Protein AF-A0A7M4D3T9-F1 (afdb_monomer_lite)

Foldseek 3Di:
DDDDDDDDDDPPPDPPQPDPDAPDPPNDLPADKDWDWDQDPQKIWIWIDRDPDDIDTRDIDRHDDPDDDDDDDDDPVDPVDDDDDDDPPDDDDD

Radius of gyration: 18.53 Å; chains: 1; bounding box: 38×33×61 Å

pLDDT: mean 71.76, std 21.31, range [34.09, 95.69]

Sequence (94 aa):
MKADDCSTKGHAGMFVSSLKAPIVTFGRLTGEYWLKLALQNGKLTAAIYENGTEWRDMGIVAWKANNAIIGIAASSGIETHTTTIKFDNVKFGK

Secondary structure (DSSP, 8-state):
-PPPP-------------S----EETTEE-S--EEEEEEETTEEEEEEE-SSS--EEEEEEE---SS-----------TT--------------

Structure (mmCIF, N/CA/C/O backbone):
data_AF-A0A7M4D3T9-F1
#
_entry.id   AF-A0A7M4D3T9-F1
#
loop_
_atom_site.group_PDB
_atom_site.id
_atom_site.type_symbol
_atom_site.label_atom_id
_atom_site.label_alt_id
_atom_site.label_comp_id
_atom_site.label_asym_id
_atom_site.label_entity_id
_atom_site.label_seq_id
_atom_site.pdbx_PDB_ins_code
_atom_site.Cartn_x
_atom_site.Cartn_y
_atom_site.Cartn_z
_atom_site.occupancy
_atom_site.B_iso_or_equiv
_atom_site.auth_seq_id
_atom_site.auth_comp_id
_atom_site.auth_asym_id
_atom_site.auth_atom_id
_atom_site.pdbx_PDB_model_num
ATOM 1 N N . MET A 1 1 ? -2.664 19.209 -46.866 1.00 38.97 1 MET A N 1
ATOM 2 C CA . MET A 1 1 ? -3.625 18.919 -45.783 1.00 38.97 1 MET A CA 1
ATOM 3 C C . MET A 1 1 ? -2.946 19.304 -44.483 1.00 38.97 1 MET A C 1
ATOM 5 O O . MET A 1 1 ? -1.863 18.806 -44.213 1.00 38.97 1 MET A O 1
ATOM 9 N N . LYS A 1 2 ? -3.485 20.318 -43.807 1.00 34.81 2 LYS A N 1
ATOM 10 C CA . LYS A 1 2 ? -2.984 20.851 -42.535 1.00 34.81 2 LYS A CA 1
ATOM 11 C C . LYS A 1 2 ? -3.665 20.025 -41.443 1.00 34.81 2 LYS A C 1
ATOM 13 O O . LYS A 1 2 ? -4.867 19.829 -41.562 1.00 34.81 2 LYS A O 1
ATOM 18 N N . ALA A 1 3 ? -2.902 19.501 -40.491 1.00 37.88 3 ALA A N 1
ATOM 19 C CA . ALA A 1 3 ? -3.450 18.867 -39.302 1.00 37.88 3 ALA A CA 1
ATOM 20 C C . ALA A 1 3 ? -3.411 19.883 -38.159 1.00 37.88 3 ALA A C 1
ATOM 22 O O . ALA A 1 3 ? -2.426 20.597 -37.961 1.00 37.88 3 ALA A O 1
ATOM 23 N N . ASP A 1 4 ? -4.550 19.969 -37.511 1.00 37.81 4 ASP A N 1
ATOM 24 C CA . ASP A 1 4 ? -5.005 20.961 -36.560 1.00 37.81 4 ASP A CA 1
ATOM 25 C C . ASP A 1 4 ? -4.498 20.613 -35.155 1.00 37.81 4 ASP A C 1
ATOM 27 O O . ASP A 1 4 ? -4.501 19.461 -34.724 1.00 37.81 4 ASP A O 1
ATOM 31 N N . ASP A 1 5 ? -4.016 21.641 -34.463 1.00 41.19 5 ASP A N 1
ATOM 32 C CA . ASP A 1 5 ? -3.465 21.597 -33.113 1.00 41.19 5 ASP A CA 1
ATOM 33 C C . ASP A 1 5 ? -4.580 21.346 -32.084 1.00 41.19 5 ASP A C 1
ATOM 35 O O . ASP A 1 5 ? -5.488 22.164 -31.924 1.00 41.19 5 ASP A O 1
ATOM 39 N N . CYS A 1 6 ? -4.518 20.220 -31.367 1.00 34.09 6 CYS A N 1
ATOM 40 C CA . CYS A 1 6 ? -5.374 19.959 -30.211 1.00 34.09 6 CYS A CA 1
ATOM 41 C C . CYS A 1 6 ? -4.635 20.349 -28.924 1.00 34.09 6 CYS A C 1
ATOM 43 O O . CYS A 1 6 ? -4.056 19.516 -28.222 1.00 34.09 6 CYS A O 1
ATOM 45 N N . SER A 1 7 ? -4.667 21.642 -28.606 1.00 39.69 7 SER A N 1
ATOM 46 C CA . SER A 1 7 ? -4.213 22.179 -27.324 1.00 39.69 7 SER A CA 1
ATOM 47 C C . SER A 1 7 ? -5.072 21.636 -26.174 1.00 39.69 7 SER A C 1
ATOM 49 O O . SER A 1 7 ? -6.206 22.066 -25.966 1.00 39.69 7 SER A O 1
ATOM 51 N N . THR A 1 8 ? -4.525 20.704 -25.388 1.00 41.50 8 THR A N 1
ATOM 52 C CA . THR A 1 8 ? -5.139 20.275 -24.122 1.00 41.50 8 THR A CA 1
ATOM 53 C C . THR A 1 8 ? -4.372 20.925 -22.975 1.00 41.50 8 THR A C 1
ATOM 55 O O . THR A 1 8 ? -3.282 20.493 -22.604 1.00 41.50 8 THR A O 1
ATOM 58 N N . LYS A 1 9 ? -4.925 22.009 -22.422 1.00 42.41 9 LYS A N 1
ATOM 59 C CA . LYS A 1 9 ? -4.392 22.678 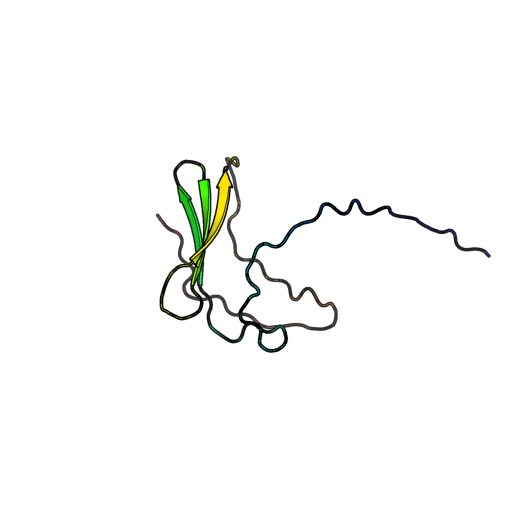-21.228 1.00 42.41 9 LYS A CA 1
ATOM 60 C C . LYS A 1 9 ? -4.539 21.765 -20.006 1.00 42.41 9 LYS A C 1
ATOM 62 O O . LYS A 1 9 ? -5.593 21.726 -19.371 1.00 42.41 9 LYS A O 1
ATOM 67 N N . GLY A 1 10 ? -3.473 21.047 -19.663 1.00 35.53 10 GLY A N 1
ATOM 68 C CA . GLY A 1 10 ? -3.355 20.351 -18.385 1.00 35.53 10 GLY A CA 1
ATOM 69 C C . GLY A 1 10 ? -3.247 21.365 -17.246 1.00 35.53 10 GLY A C 1
ATOM 70 O O . GLY A 1 10 ? -2.283 22.125 -17.174 1.00 35.53 10 GLY A O 1
ATOM 71 N N . HIS A 1 11 ? -4.241 21.395 -16.361 1.00 35.84 11 HIS A N 1
ATOM 72 C CA . HIS A 1 11 ? -4.175 22.155 -15.118 1.00 35.84 11 HIS A CA 1
ATOM 73 C C . HIS A 1 11 ? -3.163 21.467 -14.196 1.00 35.84 11 HIS A C 1
ATOM 75 O O . HIS A 1 11 ? -3.468 20.454 -13.569 1.00 35.84 11 HIS A O 1
ATOM 81 N N . ALA A 1 12 ? -1.943 22.001 -14.151 1.00 38.69 12 ALA A N 1
ATOM 82 C CA . ALA A 1 12 ? -0.877 21.557 -13.264 1.00 38.69 12 AL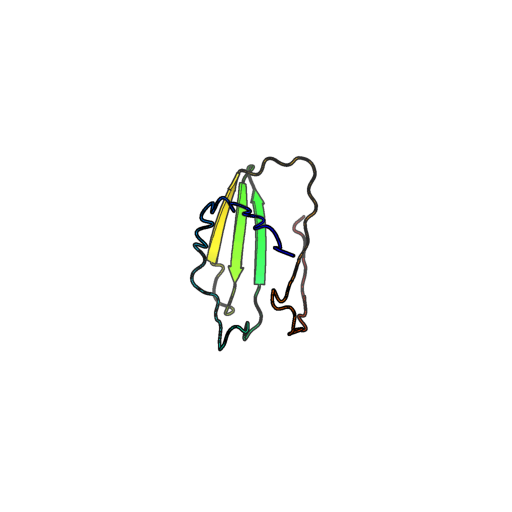A A CA 1
ATOM 83 C C . ALA A 1 12 ? -1.205 21.938 -11.809 1.00 38.69 12 ALA A C 1
ATOM 85 O O . ALA A 1 12 ? -0.688 22.910 -11.263 1.00 38.69 12 ALA A O 1
ATOM 86 N N . GLY A 1 13 ? -2.090 21.171 -11.173 1.00 37.06 13 GLY A N 1
ATOM 87 C CA . GLY A 1 13 ? -2.142 21.110 -9.719 1.00 37.06 13 GLY A CA 1
ATOM 88 C C . GLY A 1 13 ? -0.856 20.448 -9.235 1.00 37.06 13 GLY A C 1
ATOM 89 O O . GLY A 1 13 ? -0.663 19.252 -9.443 1.00 37.06 13 GLY A O 1
ATOM 90 N N . MET A 1 14 ? 0.050 21.239 -8.654 1.00 39.16 14 MET A N 1
ATOM 91 C CA . MET A 1 14 ? 1.307 20.766 -8.076 1.00 39.16 14 MET A CA 1
ATOM 92 C C . MET A 1 14 ? 1.015 19.738 -6.976 1.00 39.16 14 MET A C 1
ATOM 94 O O . MET A 1 14 ? 0.737 20.093 -5.831 1.00 39.16 14 MET A O 1
ATOM 98 N N . PHE A 1 15 ? 1.121 18.452 -7.305 1.00 40.50 15 PHE A N 1
ATOM 99 C CA . PHE A 1 15 ? 1.384 17.425 -6.307 1.00 40.50 15 PHE A CA 1
ATOM 100 C C . PHE A 1 15 ? 2.825 17.618 -5.843 1.00 40.50 15 PHE A C 1
ATOM 102 O O . PHE A 1 15 ? 3.772 17.133 -6.460 1.00 40.50 15 PHE A O 1
ATOM 109 N N . VAL A 1 16 ? 3.005 18.384 -4.769 1.00 40.28 16 VAL A N 1
ATOM 110 C CA . VAL A 1 16 ? 4.303 18.481 -4.106 1.00 40.28 16 VAL A CA 1
ATOM 111 C C . VAL A 1 16 ? 4.516 17.155 -3.382 1.00 40.28 16 VAL A C 1
ATOM 113 O O . VAL A 1 16 ? 3.979 16.924 -2.300 1.00 40.28 16 VAL A O 1
ATOM 116 N N . SER A 1 17 ? 5.243 16.241 -4.022 1.00 47.44 17 SER A N 1
ATOM 117 C CA . SER A 1 17 ? 5.689 14.995 -3.404 1.00 47.44 17 SER A CA 1
ATOM 118 C C . SER A 1 17 ? 6.664 15.334 -2.275 1.00 47.44 17 SER A C 1
ATOM 120 O O . SER A 1 17 ? 7.865 15.452 -2.491 1.00 47.44 17 SER A O 1
ATOM 122 N N . SER A 1 18 ? 6.140 15.507 -1.061 1.00 45.28 18 SER A N 1
ATOM 123 C CA . SER A 1 18 ? 6.916 15.742 0.167 1.00 45.28 18 SER A CA 1
ATOM 124 C C . SER A 1 18 ? 7.587 14.465 0.710 1.00 45.28 18 SER A C 1
ATOM 126 O O . SER A 1 18 ? 8.001 14.415 1.869 1.00 45.28 18 SER A O 1
ATOM 128 N N . LEU A 1 19 ? 7.708 13.414 -0.099 1.00 42.75 19 LEU A N 1
ATOM 129 C CA . LEU A 1 19 ? 8.459 12.225 0.278 1.00 42.75 19 LEU A CA 1
ATOM 130 C C . LEU A 1 19 ? 9.949 12.534 0.100 1.00 42.75 19 LEU A C 1
ATOM 132 O O . LEU A 1 19 ? 10.403 12.787 -1.017 1.00 42.75 19 LEU A O 1
ATOM 136 N N . LYS A 1 20 ? 10.712 12.529 1.204 1.00 43.84 20 LYS A N 1
ATOM 137 C CA . LYS A 1 20 ? 12.180 12.460 1.148 1.00 43.84 20 LYS A CA 1
ATOM 138 C C . LYS A 1 20 ? 12.514 11.305 0.207 1.00 43.84 20 LYS A C 1
ATOM 140 O O . LYS A 1 20 ? 11.955 10.227 0.387 1.00 43.84 20 LYS A O 1
ATOM 145 N N . ALA A 1 21 ? 13.305 11.586 -0.833 1.00 39.28 21 ALA A N 1
ATOM 146 C CA . ALA A 1 21 ? 13.487 10.680 -1.962 1.00 39.28 21 ALA A CA 1
ATOM 147 C C . ALA A 1 21 ? 13.693 9.233 -1.472 1.00 39.28 21 ALA A C 1
ATOM 149 O O . ALA A 1 21 ? 14.455 9.046 -0.517 1.00 39.28 21 ALA A O 1
ATOM 150 N N . PRO A 1 22 ? 13.016 8.236 -2.077 1.00 45.47 22 PRO A N 1
ATOM 151 C CA . PRO A 1 22 ? 13.201 6.839 -1.698 1.00 45.47 22 PRO A CA 1
ATOM 152 C C . PRO A 1 22 ? 14.692 6.481 -1.738 1.00 45.47 22 PRO A C 1
ATOM 154 O O . PRO A 1 22 ? 15.465 7.134 -2.440 1.00 45.47 22 PRO A O 1
ATOM 157 N N . ILE A 1 23 ? 15.120 5.443 -1.015 1.00 45.41 23 ILE A N 1
ATOM 158 C CA . ILE A 1 23 ? 16.455 4.858 -1.212 1.00 45.41 23 ILE A CA 1
ATOM 159 C C . ILE A 1 23 ? 16.488 4.273 -2.634 1.00 45.41 23 ILE A C 1
ATOM 161 O O . ILE A 1 23 ? 16.135 3.120 -2.875 1.00 45.41 23 ILE A O 1
ATOM 165 N N . VAL A 1 24 ? 16.827 5.121 -3.605 1.00 44.56 24 VAL A N 1
ATOM 166 C CA . VAL A 1 24 ? 16.991 4.780 -5.013 1.00 44.56 24 VAL A CA 1
ATOM 167 C C . VAL A 1 24 ? 18.471 4.690 -5.308 1.00 44.56 24 VAL A C 1
ATOM 169 O O . VAL A 1 24 ? 19.169 5.701 -5.345 1.00 44.56 24 VAL A O 1
ATOM 172 N N . THR A 1 25 ? 18.932 3.487 -5.623 1.00 42.31 25 THR A N 1
ATOM 173 C CA . THR A 1 25 ? 20.152 3.345 -6.417 1.00 42.31 25 THR A CA 1
ATOM 174 C C . THR A 1 25 ? 19.700 3.218 -7.869 1.00 42.31 25 THR A C 1
ATOM 176 O O . THR A 1 25 ? 19.082 2.224 -8.244 1.00 42.31 25 THR A O 1
ATOM 179 N N . PHE A 1 26 ? 19.918 4.262 -8.676 1.00 45.94 26 PHE A N 1
ATOM 180 C CA . PHE A 1 26 ? 19.521 4.324 -10.096 1.00 45.94 26 PHE A CA 1
ATOM 181 C C . PHE A 1 26 ? 18.020 4.090 -10.371 1.00 45.94 26 PHE A C 1
ATOM 183 O O . PHE A 1 26 ? 17.656 3.381 -11.307 1.00 45.94 26 PHE A O 1
ATOM 190 N N . GLY A 1 27 ? 17.124 4.650 -9.552 1.00 48.88 27 GLY A N 1
ATOM 191 C CA . GLY A 1 27 ? 15.675 4.507 -9.772 1.00 48.88 27 GLY A CA 1
ATOM 192 C C . GLY A 1 27 ? 15.107 3.128 -9.412 1.00 48.88 27 GLY A C 1
ATOM 193 O O . GLY A 1 27 ? 13.959 2.835 -9.734 1.00 48.88 27 GLY A O 1
ATOM 194 N N . ARG A 1 28 ? 15.887 2.279 -8.730 1.00 51.34 28 ARG A N 1
ATOM 195 C CA . ARG A 1 28 ? 15.438 0.989 -8.196 1.00 51.34 28 ARG A CA 1
ATOM 196 C C . ARG A 1 28 ? 15.361 1.041 -6.677 1.00 51.34 28 ARG A C 1
ATOM 198 O O . ARG A 1 28 ? 16.307 1.486 -6.031 1.00 51.34 28 ARG A O 1
ATOM 205 N N . LEU A 1 29 ? 14.261 0.531 -6.123 1.00 56.12 29 LEU A N 1
ATOM 206 C CA . LEU A 1 29 ? 14.200 0.133 -4.718 1.00 56.12 29 LEU A CA 1
ATOM 207 C C . LEU A 1 29 ? 15.210 -1.002 -4.518 1.00 56.12 29 LEU A C 1
ATOM 209 O O . LEU A 1 29 ? 15.026 -2.102 -5.040 1.00 56.12 29 LEU A O 1
ATOM 213 N N . THR A 1 30 ? 16.308 -0.720 -3.822 1.00 57.41 30 THR A N 1
ATOM 214 C CA . THR A 1 30 ? 17.340 -1.711 -3.497 1.00 57.41 30 THR A CA 1
ATOM 215 C C . THR A 1 30 ? 17.184 -2.135 -2.044 1.00 57.41 30 THR A C 1
ATOM 217 O O . THR A 1 30 ? 17.941 -1.692 -1.186 1.00 57.41 30 THR A O 1
ATOM 220 N N . GLY A 1 31 ? 16.165 -2.939 -1.751 1.00 69.38 31 GLY A N 1
ATOM 221 C CA . GLY A 1 31 ? 15.927 -3.447 -0.402 1.00 69.38 31 GLY A CA 1
ATOM 222 C C . GLY A 1 31 ? 14.476 -3.827 -0.153 1.00 69.38 31 GLY A C 1
ATOM 223 O O . GLY A 1 31 ? 13.578 -3.474 -0.920 1.00 69.38 31 GLY A O 1
ATOM 224 N N . GLU A 1 32 ? 14.265 -4.567 0.928 1.00 76.75 32 GLU A N 1
ATOM 225 C CA . GLU A 1 32 ? 12.932 -4.804 1.469 1.00 76.75 32 GLU A CA 1
ATOM 226 C C . GLU A 1 32 ? 12.396 -3.517 2.082 1.00 76.75 32 GLU A C 1
ATOM 228 O O . GLU A 1 32 ? 13.135 -2.727 2.667 1.00 76.75 32 GLU A O 1
ATOM 233 N N . TYR A 1 33 ? 11.095 -3.303 1.940 1.00 82.38 33 TYR A N 1
ATOM 234 C CA . TYR A 1 33 ? 10.463 -2.088 2.406 1.00 82.38 33 TYR A CA 1
ATOM 235 C C . TYR A 1 33 ? 9.108 -2.411 2.995 1.00 82.38 33 TYR A C 1
ATOM 237 O O . TYR A 1 33 ? 8.288 -3.076 2.358 1.00 82.38 33 TYR A O 1
ATOM 245 N N . TRP A 1 34 ? 8.861 -1.920 4.200 1.00 89.25 34 TRP A N 1
ATOM 246 C CA . TRP A 1 34 ? 7.596 -2.144 4.874 1.00 89.25 34 TRP A CA 1
ATOM 247 C C . TRP A 1 34 ? 6.746 -0.889 4.808 1.00 89.25 34 TRP A C 1
ATOM 249 O O . TRP A 1 34 ? 7.191 0.216 5.121 1.00 89.25 34 TRP A O 1
ATOM 259 N N . LEU A 1 35 ? 5.496 -1.084 4.403 1.00 90.69 35 LEU A N 1
ATOM 260 C CA . LEU A 1 35 ? 4.482 -0.046 4.332 1.00 90.69 35 LEU A CA 1
ATOM 261 C C . LEU A 1 35 ? 3.441 -0.313 5.412 1.00 90.69 35 LEU A C 1
ATOM 263 O O . LEU A 1 35 ? 3.011 -1.453 5.602 1.00 90.69 35 LEU A O 1
ATOM 267 N N . LYS A 1 36 ? 3.006 0.741 6.097 1.00 92.25 36 LYS A N 1
ATOM 268 C CA . LYS A 1 36 ? 1.925 0.668 7.077 1.00 92.25 36 LYS A CA 1
ATOM 269 C C . LYS A 1 36 ? 0.920 1.776 6.835 1.00 92.25 36 LYS A C 1
ATOM 271 O O . LYS A 1 36 ? 1.278 2.944 6.716 1.00 92.25 36 LYS A O 1
ATOM 276 N N . LEU A 1 37 ? -0.348 1.385 6.823 1.00 92.81 37 LEU A N 1
ATOM 277 C CA . LEU A 1 37 ? -1.492 2.282 6.882 1.00 92.81 37 LEU A CA 1
ATOM 278 C C . LEU A 1 37 ? -2.239 2.024 8.187 1.00 92.81 37 LEU A C 1
ATOM 280 O O . LEU A 1 37 ? -2.502 0.873 8.536 1.00 92.81 37 LEU A O 1
ATOM 284 N N . ALA A 1 38 ? -2.569 3.088 8.912 1.00 92.81 38 ALA A N 1
ATOM 285 C CA . ALA A 1 38 ? -3.340 3.014 10.147 1.00 92.81 38 ALA A CA 1
ATOM 286 C C . ALA A 1 38 ? -4.499 4.007 10.092 1.00 92.81 38 ALA A C 1
ATOM 288 O O . ALA A 1 38 ? -4.277 5.202 9.918 1.00 92.81 38 ALA A O 1
ATOM 289 N N . LEU A 1 39 ? -5.726 3.510 10.249 1.00 91.50 39 LEU A N 1
ATOM 290 C CA . LEU A 1 39 ? -6.916 4.341 10.387 1.00 91.50 39 LEU A CA 1
ATOM 291 C C . LEU A 1 39 ? -7.310 4.396 11.862 1.00 91.50 39 LEU A C 1
ATOM 293 O O . LEU A 1 39 ? -7.744 3.395 12.426 1.00 91.50 39 LEU A O 1
ATOM 297 N N . GLN A 1 40 ? -7.145 5.558 12.490 1.00 91.19 40 GLN A N 1
ATOM 298 C CA . GLN A 1 40 ? -7.482 5.772 13.897 1.00 91.19 40 GLN A CA 1
ATOM 299 C C . GLN A 1 40 ? -8.098 7.157 14.075 1.00 91.19 40 GLN A C 1
ATOM 301 O O . GLN A 1 40 ? -7.618 8.136 13.505 1.00 91.19 40 GLN A O 1
ATOM 306 N N . ASN A 1 41 ? -9.173 7.253 14.859 1.00 92.00 41 ASN A N 1
ATOM 307 C CA . ASN A 1 41 ? -9.846 8.520 15.179 1.00 92.00 41 ASN A CA 1
ATOM 308 C C . ASN A 1 41 ? -10.201 9.365 13.935 1.00 92.00 41 ASN A C 1
ATOM 310 O O . ASN A 1 41 ? -10.026 10.583 13.925 1.00 92.00 41 ASN A O 1
ATOM 314 N N . GLY A 1 42 ? -10.649 8.708 12.858 1.00 91.88 42 GLY A N 1
ATOM 315 C CA . GLY A 1 42 ? -10.998 9.372 11.596 1.00 91.88 42 GLY A CA 1
ATOM 316 C C . GLY A 1 42 ? -9.801 9.924 10.814 1.00 91.88 42 GLY A C 1
ATOM 317 O O . GLY A 1 42 ? -9.987 10.738 9.911 1.00 91.88 42 GLY A O 1
ATOM 318 N N . LYS A 1 43 ? -8.573 9.510 11.141 1.00 94.38 43 LYS A N 1
ATOM 319 C CA . LYS A 1 43 ? -7.356 9.892 10.421 1.00 94.38 43 LYS A CA 1
ATOM 320 C C . LYS A 1 43 ? -6.643 8.659 9.890 1.00 94.38 43 LYS A C 1
ATOM 322 O O . LYS A 1 43 ? -6.422 7.702 10.628 1.00 94.38 43 LYS A O 1
ATOM 327 N N . LEU A 1 44 ? -6.291 8.703 8.612 1.00 93.94 44 LEU A N 1
ATOM 328 C CA . LEU A 1 44 ? -5.440 7.714 7.973 1.00 93.94 44 LEU A CA 1
ATOM 329 C C . LEU A 1 44 ? -3.995 8.219 8.016 1.00 93.94 44 LEU A C 1
ATOM 331 O O . LEU A 1 44 ? -3.704 9.284 7.470 1.00 93.94 44 LEU A O 1
ATOM 335 N N . THR A 1 45 ? -3.111 7.454 8.646 1.00 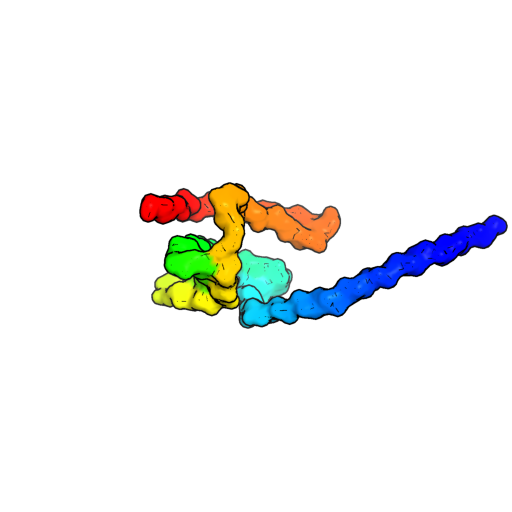94.88 45 THR A N 1
ATOM 336 C CA . THR A 1 45 ? -1.673 7.730 8.723 1.00 94.88 45 THR A CA 1
ATOM 337 C C . THR A 1 45 ? -0.910 6.701 7.900 1.00 94.88 45 THR A C 1
ATOM 339 O O . THR A 1 45 ? -1.194 5.503 7.985 1.00 94.88 45 THR A O 1
ATOM 342 N N . ALA A 1 46 ? 0.061 7.168 7.119 1.00 93.38 46 ALA A N 1
ATOM 343 C CA . ALA A 1 46 ? 0.998 6.328 6.385 1.00 93.38 46 ALA A CA 1
ATOM 344 C C . ALA A 1 46 ? 2.375 6.374 7.048 1.00 93.38 46 ALA A C 1
ATOM 346 O O . ALA A 1 46 ? 2.857 7.454 7.389 1.00 93.38 46 ALA A O 1
ATOM 347 N N . ALA A 1 47 ? 3.014 5.217 7.182 1.00 91.69 47 ALA A N 1
ATOM 348 C CA . ALA A 1 47 ? 4.372 5.090 7.690 1.00 91.69 47 ALA A CA 1
ATOM 349 C C . ALA A 1 47 ? 5.168 4.070 6.874 1.00 91.69 47 ALA A C 1
ATOM 351 O O . ALA A 1 47 ? 4.609 3.144 6.276 1.00 91.69 47 ALA A O 1
ATOM 352 N N . ILE A 1 48 ? 6.481 4.253 6.873 1.00 90.38 48 ILE A N 1
ATOM 353 C CA . ILE A 1 48 ? 7.450 3.425 6.156 1.00 90.38 48 ILE A CA 1
ATOM 354 C C . ILE A 1 48 ? 8.489 2.880 7.122 1.00 90.38 48 ILE A C 1
ATOM 356 O O . ILE A 1 48 ? 8.772 3.491 8.155 1.00 90.38 48 ILE A O 1
ATOM 360 N N . TYR A 1 49 ? 9.079 1.748 6.770 1.00 86.31 49 TYR A N 1
ATOM 361 C CA . TYR A 1 49 ? 10.175 1.161 7.521 1.00 86.31 49 TYR A CA 1
ATOM 362 C C . TYR A 1 49 ? 11.171 0.542 6.539 1.00 86.31 49 TYR A C 1
ATOM 364 O O . TYR A 1 49 ? 10.894 -0.466 5.890 1.00 86.31 49 TYR A O 1
ATOM 372 N N . GLU A 1 50 ? 12.301 1.236 6.384 1.00 76.81 50 GLU A N 1
ATOM 373 C CA . GLU A 1 50 ? 13.245 1.049 5.271 1.00 76.81 50 GLU A CA 1
ATOM 374 C C . GLU A 1 50 ? 14.415 0.122 5.641 1.00 76.81 50 GLU A C 1
ATOM 376 O O . GLU A 1 50 ? 14.903 -0.608 4.792 1.00 76.81 50 GLU A O 1
ATOM 381 N N . ASN A 1 51 ? 14.867 0.146 6.904 1.00 70.62 51 ASN A N 1
ATOM 382 C CA . ASN A 1 51 ? 16.170 -0.410 7.308 1.00 70.62 51 ASN A CA 1
ATOM 383 C C . ASN A 1 51 ? 16.139 -1.278 8.577 1.00 70.62 51 ASN A C 1
ATOM 385 O O . ASN A 1 51 ? 17.178 -1.472 9.204 1.00 70.62 51 ASN A O 1
ATOM 389 N N . GLY A 1 52 ? 14.984 -1.768 9.032 1.00 68.06 52 GLY A N 1
ATOM 390 C CA . GLY A 1 52 ? 15.001 -2.610 10.238 1.00 68.06 52 GLY A CA 1
ATOM 391 C C . GLY A 1 52 ? 15.126 -1.844 11.565 1.00 68.06 52 GLY A C 1
ATOM 392 O O . GLY A 1 52 ? 15.235 -2.472 12.615 1.00 68.06 52 GLY A O 1
ATOM 393 N N . THR A 1 53 ? 15.101 -0.508 11.562 1.00 79.19 53 THR A N 1
ATOM 394 C CA . THR A 1 53 ? 15.370 0.296 12.767 1.00 79.19 53 THR A CA 1
ATOM 395 C C . THR A 1 53 ? 14.120 0.940 13.360 1.00 79.19 53 THR A C 1
ATOM 397 O O . THR A 1 53 ? 13.799 0.689 14.517 1.00 79.19 53 THR A O 1
ATOM 400 N N . GLU A 1 54 ? 13.384 1.740 12.587 1.00 86.44 54 GLU A N 1
ATOM 401 C CA . GLU A 1 54 ? 12.261 2.537 13.099 1.00 86.44 54 GLU A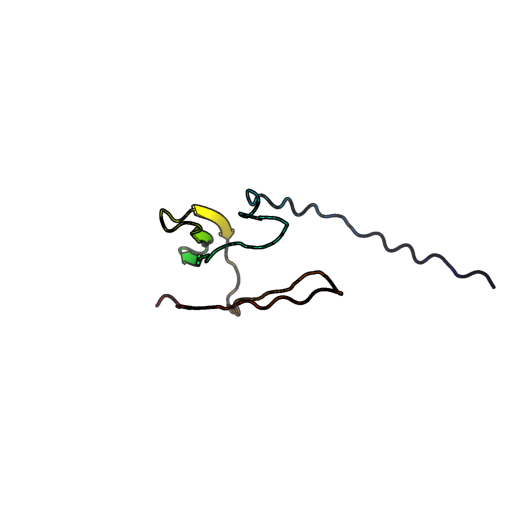 CA 1
ATOM 402 C C . GLU A 1 54 ? 11.211 2.857 12.029 1.00 86.44 54 GLU A C 1
ATOM 404 O O . GLU A 1 54 ? 11.515 2.940 10.836 1.00 86.44 54 GLU A O 1
ATOM 409 N N . TRP A 1 55 ? 9.956 3.014 12.462 1.00 90.00 55 TRP A N 1
ATOM 410 C CA . TRP A 1 55 ? 8.866 3.462 11.596 1.00 90.00 55 TRP A CA 1
ATOM 411 C C . TRP A 1 55 ? 8.925 4.978 11.453 1.00 90.00 55 TRP A C 1
ATOM 413 O O . TRP A 1 55 ? 8.956 5.695 12.452 1.00 90.00 55 TRP A O 1
ATOM 423 N N . ARG A 1 56 ? 8.892 5.462 10.214 1.00 90.31 56 ARG A N 1
ATOM 424 C CA . ARG A 1 56 ? 8.873 6.889 9.897 1.00 90.31 56 ARG A CA 1
ATOM 425 C C . ARG A 1 56 ? 7.524 7.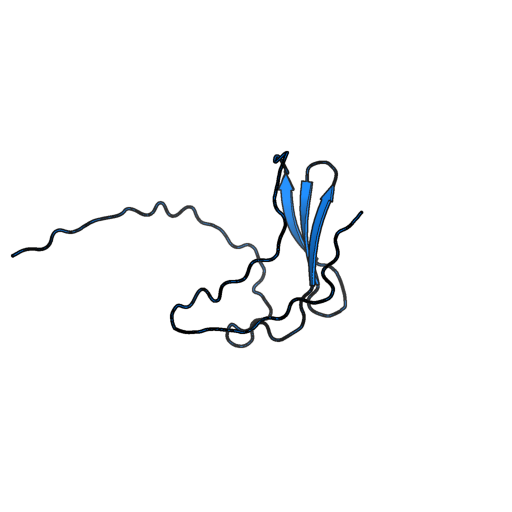260 9.296 1.00 90.31 56 ARG A C 1
ATOM 427 O O . ARG A 1 56 ? 7.134 6.708 8.268 1.00 90.31 56 ARG A O 1
ATOM 434 N N . ASP A 1 57 ? 6.839 8.220 9.903 1.00 91.31 57 ASP A N 1
ATOM 435 C CA . ASP A 1 57 ? 5.578 8.736 9.373 1.00 91.31 57 ASP A CA 1
ATOM 436 C C . ASP A 1 57 ? 5.809 9.519 8.074 1.00 91.31 57 ASP A C 1
ATOM 438 O O . ASP A 1 57 ? 6.719 10.345 7.974 1.00 91.31 57 ASP A O 1
ATOM 442 N N . MET A 1 58 ? 4.968 9.253 7.077 1.00 90.12 58 MET A N 1
ATOM 443 C CA . MET A 1 58 ? 4.997 9.883 5.751 1.00 90.12 58 MET A CA 1
ATOM 444 C C . MET A 1 58 ? 3.891 10.897 5.536 1.00 90.12 58 MET A C 1
ATOM 446 O O . MET A 1 58 ? 4.031 11.797 4.710 1.00 90.12 58 MET A O 1
ATOM 450 N N . GLY A 1 59 ? 2.786 10.762 6.258 1.00 91.62 59 GLY A N 1
ATOM 451 C CA . GLY A 1 59 ? 1.679 11.686 6.119 1.00 91.62 59 GLY A CA 1
ATOM 452 C C . GLY A 1 59 ? 0.446 11.240 6.872 1.00 91.62 59 GLY A C 1
ATOM 453 O O . GLY A 1 59 ? 0.307 10.081 7.268 1.00 91.62 59 GLY A O 1
ATOM 454 N N . ILE A 1 60 ? -0.458 12.195 7.044 1.00 94.94 60 ILE A N 1
ATOM 455 C CA . ILE A 1 60 ? -1.735 12.008 7.712 1.00 94.94 60 ILE A CA 1
ATOM 456 C C . ILE A 1 60 ? -2.826 12.734 6.935 1.00 94.94 60 ILE A C 1
ATOM 458 O O . ILE A 1 60 ? -2.637 13.863 6.481 1.00 94.94 60 ILE A O 1
ATOM 462 N N . VAL A 1 61 ? -3.982 12.094 6.792 1.00 95.06 61 VAL A N 1
ATOM 463 C CA . VAL A 1 61 ? -5.147 12.680 6.127 1.00 95.06 61 VAL A CA 1
ATOM 464 C C . VAL A 1 61 ? -6.420 12.366 6.901 1.00 95.06 61 VAL A C 1
ATOM 466 O O . VAL A 1 61 ? -6.558 11.298 7.496 1.00 95.06 61 VAL A O 1
ATOM 469 N N . ALA A 1 62 ? -7.367 13.304 6.905 1.00 95.69 62 ALA A N 1
ATOM 470 C CA . ALA A 1 62 ? -8.702 13.050 7.431 1.00 95.69 62 ALA A CA 1
ATOM 471 C C . ALA A 1 62 ? -9.427 12.042 6.527 1.00 95.69 62 ALA A C 1
ATOM 473 O O . ALA A 1 62 ? -9.607 12.281 5.331 1.00 95.69 62 ALA A O 1
ATOM 474 N N . TRP A 1 63 ? -9.849 10.924 7.104 1.00 93.12 63 TRP A N 1
ATOM 475 C CA . TRP A 1 63 ? -10.550 9.864 6.398 1.00 93.12 63 TRP A CA 1
ATOM 476 C C . TRP A 1 63 ? -12.053 10.126 6.399 1.00 93.12 63 TRP A C 1
ATOM 478 O O . TRP A 1 63 ? -12.651 10.349 7.449 1.00 93.12 63 TRP A O 1
ATOM 488 N N . LYS A 1 64 ? -12.665 10.111 5.212 1.00 88.62 64 LYS A N 1
ATOM 489 C CA . LYS A 1 64 ? -14.085 10.457 5.027 1.00 88.62 64 LYS A CA 1
ATOM 490 C C . LYS A 1 64 ? -14.898 9.384 4.298 1.00 88.62 64 LYS A C 1
ATOM 492 O O . LYS A 1 64 ? -16.087 9.580 4.076 1.00 88.62 64 LYS A O 1
ATOM 497 N N . ALA A 1 65 ? -14.271 8.283 3.884 1.00 87.38 65 ALA A N 1
ATOM 498 C CA . ALA A 1 65 ? -14.944 7.248 3.108 1.00 87.38 65 ALA A CA 1
ATOM 499 C C . ALA A 1 65 ? -15.585 6.197 4.024 1.00 87.38 65 ALA A C 1
ATOM 501 O O . ALA A 1 65 ? -14.938 5.680 4.933 1.00 87.38 65 ALA A O 1
ATOM 502 N N . ASN A 1 66 ? -16.845 5.858 3.742 1.00 80.06 66 ASN A N 1
ATOM 503 C CA . ASN A 1 66 ? -17.596 4.850 4.498 1.00 80.06 66 ASN A CA 1
ATOM 504 C C . ASN A 1 66 ? -17.384 3.428 3.958 1.00 80.06 66 ASN A C 1
ATOM 506 O O . ASN A 1 66 ? -17.439 2.478 4.724 1.00 80.06 66 ASN A O 1
ATOM 510 N N . ASN A 1 67 ? -17.088 3.294 2.661 1.00 84.12 67 ASN A N 1
ATOM 511 C CA . ASN A 1 67 ? -16.750 2.036 1.997 1.00 84.12 67 ASN A CA 1
ATOM 512 C C . ASN A 1 67 ? -15.516 2.273 1.127 1.00 84.12 67 ASN A C 1
ATOM 514 O O . ASN A 1 67 ? -15.569 3.076 0.196 1.00 84.12 67 ASN A O 1
ATOM 518 N N . ALA A 1 68 ? -14.411 1.598 1.428 1.00 83.94 68 ALA A N 1
ATOM 519 C CA . ALA A 1 68 ? -13.181 1.717 0.658 1.00 83.94 68 ALA A CA 1
ATOM 520 C C . ALA A 1 68 ? -12.543 0.355 0.427 1.00 83.94 68 ALA A C 1
ATOM 522 O O . ALA A 1 68 ? -12.631 -0.542 1.263 1.00 83.94 68 ALA A O 1
ATOM 523 N N . ILE A 1 69 ? -11.869 0.239 -0.712 1.00 87.50 69 ILE A N 1
ATOM 524 C CA . ILE A 1 69 ? -11.016 -0.897 -1.030 1.00 87.50 69 ILE A CA 1
ATOM 525 C C . ILE A 1 69 ? -9.601 -0.522 -0.612 1.00 87.50 69 ILE A C 1
ATOM 527 O O . ILE A 1 69 ? -9.102 0.546 -0.967 1.00 87.50 69 ILE A O 1
ATOM 531 N N . ILE A 1 70 ? -8.963 -1.409 0.142 1.00 84.19 70 ILE A N 1
ATOM 532 C CA . ILE A 1 70 ? -7.565 -1.276 0.536 1.00 84.19 70 ILE A CA 1
ATOM 533 C C . ILE A 1 70 ? -6.802 -2.397 -0.154 1.00 84.19 70 ILE A C 1
ATOM 535 O O . ILE A 1 70 ? -7.194 -3.560 -0.096 1.00 84.19 70 ILE A O 1
ATOM 539 N N . GLY A 1 71 ? -5.713 -2.036 -0.816 1.00 86.50 71 GLY A N 1
ATOM 540 C CA . GLY A 1 71 ? -4.868 -2.973 -1.533 1.00 86.50 71 GLY A CA 1
ATOM 541 C C . GLY A 1 71 ? -3.515 -2.356 -1.830 1.00 86.50 71 GLY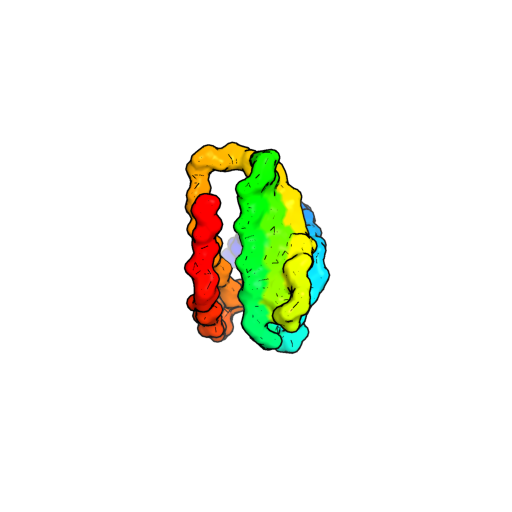 A C 1
ATOM 542 O O . GLY A 1 71 ? -3.282 -1.174 -1.571 1.00 86.50 71 GLY A O 1
ATOM 543 N N . ILE A 1 72 ? -2.625 -3.176 -2.375 1.00 85.62 72 ILE A N 1
ATOM 544 C CA . ILE A 1 72 ? -1.310 -2.733 -2.816 1.00 85.62 72 ILE A CA 1
ATOM 545 C C . ILE A 1 72 ? -1.331 -2.682 -4.338 1.00 85.62 72 ILE A C 1
ATOM 547 O O . ILE A 1 72 ? -1.709 -3.650 -4.993 1.00 85.62 72 ILE A O 1
ATOM 551 N N . ALA A 1 73 ? -0.945 -1.537 -4.888 1.00 85.25 73 ALA A N 1
ATOM 552 C CA . ALA A 1 73 ? -0.832 -1.326 -6.319 1.00 85.25 73 ALA A CA 1
ATOM 553 C C . ALA A 1 73 ? 0.623 -1.023 -6.668 1.00 85.25 73 ALA A C 1
ATOM 555 O O . ALA A 1 73 ? 1.331 -0.363 -5.906 1.00 85.25 73 ALA A O 1
ATOM 556 N N . ALA A 1 74 ? 1.054 -1.484 -7.836 1.00 83.44 74 ALA A N 1
ATOM 557 C CA . ALA A 1 74 ? 2.350 -1.140 -8.384 1.00 83.44 74 ALA A CA 1
ATOM 558 C C . ALA A 1 74 ? 2.254 -0.902 -9.881 1.00 83.44 74 ALA A C 1
ATOM 560 O O . ALA A 1 74 ? 1.486 -1.552 -10.587 1.00 83.44 74 ALA A O 1
ATOM 561 N N . SER A 1 75 ? 3.068 0.033 -10.345 1.00 82.31 75 SER A N 1
ATOM 562 C CA . SER A 1 75 ? 3.205 0.384 -11.748 1.00 82.31 75 SER A CA 1
ATOM 563 C C . SER A 1 75 ? 4.668 0.714 -12.007 1.00 82.31 75 SER A C 1
ATOM 565 O O . SER A 1 75 ? 5.309 1.341 -11.163 1.00 82.31 75 SER A O 1
ATOM 567 N N . SER A 1 76 ? 5.205 0.290 -13.152 1.00 78.81 76 SER A N 1
ATOM 568 C CA . SER A 1 76 ? 6.558 0.682 -13.558 1.00 78.81 76 SER A CA 1
ATOM 569 C C . SER A 1 76 ? 6.623 2.149 -13.976 1.00 78.81 76 SER A C 1
ATOM 571 O O . SER A 1 76 ? 7.698 2.734 -13.932 1.00 78.81 76 SER A O 1
ATOM 573 N N . GLY A 1 77 ? 5.498 2.737 -14.405 1.00 77.56 77 GLY A N 1
ATOM 574 C CA . GLY A 1 77 ? 5.443 4.097 -14.951 1.00 77.56 77 GLY A CA 1
ATOM 575 C C . GLY A 1 77 ? 6.288 4.304 -16.214 1.00 77.56 77 GLY A C 1
ATOM 576 O O . GLY A 1 77 ? 6.432 5.436 -16.662 1.00 77.56 77 GLY A O 1
ATOM 577 N N . ILE A 1 78 ? 6.860 3.232 -16.774 1.00 79.00 78 ILE A N 1
ATOM 578 C CA . ILE A 1 78 ? 7.756 3.265 -17.926 1.00 79.00 78 ILE A CA 1
ATOM 579 C C . ILE A 1 78 ? 7.260 2.230 -18.931 1.00 79.00 78 ILE A C 1
ATOM 581 O O . ILE A 1 78 ? 7.296 1.030 -18.662 1.00 79.00 78 ILE A O 1
ATOM 585 N N . GLU A 1 79 ? 6.805 2.703 -20.088 1.00 77.38 79 GLU A N 1
ATOM 586 C CA . GLU A 1 79 ? 6.130 1.885 -21.106 1.00 77.38 79 GLU A CA 1
ATOM 587 C C . GLU A 1 79 ? 7.003 0.743 -21.641 1.00 77.38 79 GLU A C 1
ATOM 589 O O . GLU A 1 79 ? 6.513 -0.343 -21.936 1.00 77.38 79 GLU A O 1
ATOM 594 N N . THR A 1 80 ? 8.314 0.968 -21.734 1.00 81.69 80 THR A N 1
ATOM 595 C CA . THR A 1 80 ? 9.272 0.027 -22.331 1.00 81.69 80 THR A CA 1
ATOM 596 C C . THR A 1 80 ? 9.945 -0.893 -21.316 1.00 81.69 80 THR A C 1
ATOM 598 O O . THR A 1 80 ? 10.749 -1.746 -21.699 1.00 81.69 80 THR A O 1
ATOM 601 N N . HIS A 1 81 ? 9.669 -0.723 -20.020 1.00 73.25 81 HIS A N 1
ATOM 602 C CA . HIS A 1 81 ? 10.366 -1.443 -18.960 1.00 73.25 81 HIS A CA 1
ATOM 603 C C . HIS A 1 81 ? 9.396 -2.067 -17.962 1.00 73.25 81 HIS A C 1
ATOM 605 O O . HIS A 1 81 ? 8.636 -1.393 -17.268 1.00 73.25 81 HIS A O 1
ATOM 611 N N . THR A 1 82 ? 9.490 -3.388 -17.840 1.00 77.56 82 THR A N 1
ATOM 612 C CA . THR A 1 82 ? 8.775 -4.169 -16.833 1.00 77.56 82 THR A CA 1
ATOM 613 C C . THR A 1 82 ? 9.691 -4.479 -15.659 1.00 77.56 82 THR A C 1
ATOM 615 O O . THR A 1 82 ? 10.880 -4.749 -15.838 1.00 77.56 82 THR A O 1
ATOM 618 N N . THR A 1 83 ? 9.129 -4.504 -14.455 1.00 75.75 83 THR A N 1
ATOM 619 C CA . THR A 1 83 ? 9.831 -4.950 -13.250 1.00 75.75 83 THR A CA 1
ATOM 620 C C . THR A 1 83 ? 8.989 -5.981 -12.513 1.00 75.75 83 THR A C 1
ATOM 622 O O . THR A 1 83 ? 7.762 -5.945 -12.574 1.00 75.75 83 THR A O 1
ATOM 625 N N . THR A 1 84 ? 9.651 -6.909 -11.827 1.00 82.31 84 THR A N 1
ATOM 626 C CA . THR A 1 84 ? 8.989 -7.859 -10.929 1.00 82.31 84 THR A CA 1
ATOM 627 C C . THR A 1 84 ? 9.162 -7.374 -9.503 1.00 82.31 84 THR A C 1
ATOM 629 O O . THR A 1 84 ? 10.278 -7.095 -9.070 1.00 82.31 84 THR A O 1
ATOM 632 N N . ILE A 1 85 ? 8.061 -7.316 -8.766 1.00 80.94 85 ILE A N 1
ATOM 633 C CA . ILE A 1 85 ? 8.053 -7.021 -7.336 1.00 80.94 85 ILE A CA 1
ATOM 634 C C . ILE A 1 85 ? 7.417 -8.183 -6.585 1.00 80.94 85 ILE A C 1
ATOM 636 O O . ILE A 1 85 ? 6.590 -8.913 -7.135 1.00 80.94 85 ILE A O 1
ATOM 640 N N . LYS A 1 86 ? 7.806 -8.353 -5.325 1.00 86.12 86 LYS A N 1
ATOM 641 C CA . LYS A 1 86 ? 7.229 -9.351 -4.429 1.00 86.12 86 LYS A CA 1
ATOM 642 C C . LYS A 1 86 ? 6.627 -8.632 -3.235 1.00 86.12 86 LYS A C 1
ATOM 644 O O . LYS A 1 86 ? 7.264 -7.755 -2.662 1.00 86.12 86 LYS A O 1
ATOM 649 N N . PHE A 1 87 ? 5.413 -9.024 -2.878 1.00 88.19 87 PHE A N 1
ATOM 650 C CA . PHE A 1 87 ? 4.782 -8.624 -1.631 1.00 88.19 87 PHE A CA 1
ATOM 651 C C . PHE A 1 87 ? 4.820 -9.817 -0.691 1.00 88.19 87 PHE A C 1
ATOM 653 O O . PHE A 1 87 ? 4.415 -10.912 -1.076 1.00 88.19 87 PHE A O 1
ATOM 660 N N . ASP A 1 88 ? 5.306 -9.598 0.522 1.00 88.25 88 ASP A N 1
ATOM 661 C CA . ASP A 1 88 ? 5.361 -10.612 1.567 1.00 88.25 88 ASP A CA 1
ATOM 662 C C . ASP A 1 88 ? 4.808 -10.040 2.877 1.00 88.25 88 ASP A C 1
ATOM 664 O O . ASP A 1 88 ? 4.717 -8.821 3.044 1.00 88.25 88 ASP A O 1
ATOM 668 N N . ASN A 1 89 ? 4.403 -10.922 3.794 1.00 89.38 89 ASN A N 1
ATOM 669 C CA . ASN A 1 89 ? 3.929 -10.584 5.135 1.00 89.38 89 ASN A CA 1
ATOM 670 C C . ASN A 1 89 ? 2.809 -9.524 5.170 1.00 89.38 89 ASN A C 1
ATOM 672 O O . ASN A 1 89 ? 2.733 -8.707 6.091 1.00 89.38 89 ASN A O 1
ATOM 676 N N . VAL A 1 90 ? 1.903 -9.564 4.189 1.00 91.31 90 VAL A N 1
ATOM 677 C CA . VAL A 1 90 ? 0.735 -8.677 4.133 1.00 91.31 90 VAL A CA 1
ATOM 678 C C . VAL A 1 90 ? -0.224 -9.031 5.268 1.00 91.31 90 VAL A C 1
ATOM 680 O O . VAL A 1 90 ? -0.746 -10.144 5.336 1.00 91.31 90 VAL A O 1
ATOM 683 N N . LYS A 1 91 ? -0.453 -8.077 6.174 1.00 90.69 91 LYS A N 1
ATOM 684 C CA . LYS A 1 91 ? -1.302 -8.255 7.356 1.00 90.69 91 LYS A CA 1
ATOM 685 C C . LYS A 1 91 ? -2.305 -7.118 7.463 1.00 90.69 91 LYS A C 1
ATOM 687 O O . LYS A 1 91 ? -1.948 -5.952 7.322 1.00 90.69 91 LYS A O 1
ATOM 692 N N . PHE A 1 92 ? -3.544 -7.472 7.783 1.00 87.62 92 PHE A N 1
ATOM 693 C CA . PHE A 1 92 ? -4.571 -6.518 8.179 1.00 87.62 92 PHE A CA 1
ATOM 694 C C . PHE A 1 92 ? -4.666 -6.507 9.704 1.00 87.62 92 PHE A C 1
ATOM 696 O O . PHE A 1 92 ? -4.691 -7.564 10.338 1.00 87.62 92 PHE A O 1
ATOM 703 N N . GLY A 1 93 ? -4.665 -5.307 10.288 1.00 80.81 93 GLY A N 1
ATOM 704 C CA . GLY A 1 93 ? -5.003 -5.134 11.698 1.00 80.81 93 GLY A CA 1
ATOM 705 C C . GLY A 1 93 ? -6.449 -5.561 11.939 1.00 80.81 93 GLY A C 1
ATOM 706 O O . GLY A 1 93 ? -7.285 -5.428 11.045 1.00 80.81 93 GLY A O 1
ATOM 707 N N . LYS A 1 94 ? -6.711 -6.109 13.124 1.00 57.78 94 LYS A N 1
ATOM 708 C CA . LYS A 1 94 ? -8.058 -6.462 13.571 1.00 57.78 94 LYS A CA 1
ATOM 709 C C . LYS A 1 94 ? -8.728 -5.267 14.235 1.00 57.78 94 LYS A C 1
ATOM 711 O O . LYS A 1 94 ? -7.989 -4.492 14.884 1.00 57.78 94 LYS A O 1
#

Organism: NCBI:txid2686357